Protein AF-W7DM96-F1 (afdb_monomer_lite)

Organism: NCBI:txid1265822

Sequence (46 aa):
MNWYEVIKNYYKAGYYSYENVLRFVQLKKITTEQADEIVSSKNEAG

Structure (mmCIF, N/CA/C/O backbone):
data_AF-W7DM96-F1
#
_entry.id   AF-W7DM96-F1
#
loop_
_atom_site.group_PDB
_atom_site.id
_atom_site.type_symbol
_atom_site.label_atom_id
_atom_site.label_alt_id
_atom_site.label_comp_id
_atom_site.label_asym_id
_atom_site.label_entity_id
_atom_site.label_seq_id
_atom_site.pdbx_PDB_ins_code
_atom_site.Cartn_x
_atom_site.Cartn_y
_atom_site.Cartn_z
_atom_site.occupancy
_atom_site.B_iso_or_equiv
_atom_site.auth_seq_id
_atom_site.auth_comp_id
_atom_site.auth_asym_id
_atom_site.auth_atom_id
_atom_site.pdbx_PDB_model_num
ATOM 1 N N . MET A 1 1 ? 3.879 -15.848 4.423 1.00 73.31 1 MET A N 1
ATOM 2 C CA . MET A 1 1 ? 4.351 -15.002 3.304 1.00 73.31 1 MET A CA 1
ATOM 3 C C . MET A 1 1 ? 4.147 -13.550 3.698 1.00 73.31 1 MET A C 1
ATOM 5 O O . MET A 1 1 ? 3.023 -13.205 4.044 1.00 73.31 1 MET A O 1
ATOM 9 N N . ASN A 1 2 ? 5.206 -12.737 3.712 1.00 90.31 2 ASN A N 1
ATOM 10 C CA . ASN A 1 2 ? 5.111 -11.327 4.090 1.00 90.31 2 ASN A CA 1
ATOM 11 C C . ASN A 1 2 ? 4.768 -10.476 2.859 1.00 90.31 2 ASN A C 1
ATOM 13 O O . ASN A 1 2 ? 5.646 -10.092 2.088 1.00 90.31 2 ASN A O 1
ATOM 17 N N . TRP A 1 3 ? 3.473 -10.245 2.633 1.00 93.69 3 TRP A N 1
ATOM 18 C CA . TRP A 1 3 ? 2.992 -9.499 1.467 1.00 93.69 3 TRP A CA 1
ATOM 19 C C . TRP A 1 3 ? 3.538 -8.078 1.416 1.00 93.69 3 TRP A C 1
ATOM 21 O O . TRP A 1 3 ? 3.866 -7.601 0.336 1.00 93.69 3 TRP A O 1
ATOM 31 N N . TYR A 1 4 ? 3.694 -7.437 2.569 1.00 94.62 4 TYR A N 1
ATOM 32 C CA . TYR A 1 4 ? 4.224 -6.086 2.661 1.00 94.62 4 TYR A CA 1
ATOM 33 C C . TYR A 1 4 ? 5.647 -5.980 2.085 1.00 94.62 4 TYR A C 1
ATOM 35 O O . TYR A 1 4 ? 5.875 -5.168 1.192 1.00 94.62 4 TYR A O 1
ATOM 43 N N . GLU A 1 5 ? 6.577 -6.851 2.492 1.00 94.88 5 GLU A N 1
ATOM 44 C CA . GLU A 1 5 ? 7.955 -6.834 1.967 1.00 94.88 5 GLU A CA 1
ATOM 45 C C . GLU A 1 5 ? 8.018 -7.163 0.472 1.00 94.88 5 GLU A C 1
ATOM 47 O O . GLU A 1 5 ? 8.771 -6.539 -0.280 1.00 94.88 5 GLU A O 1
ATOM 52 N N . VAL A 1 6 ? 7.194 -8.114 0.023 1.00 95.25 6 VAL A N 1
ATOM 53 C CA . VAL A 1 6 ? 7.092 -8.459 -1.399 1.00 95.25 6 VAL A CA 1
ATOM 54 C C . VAL A 1 6 ? 6.614 -7.243 -2.192 1.00 95.25 6 VAL A C 1
ATOM 56 O O . VAL A 1 6 ? 7.293 -6.806 -3.114 1.00 95.25 6 VAL A O 1
ATOM 59 N N . ILE A 1 7 ? 5.490 -6.636 -1.819 1.00 94.69 7 ILE A N 1
ATOM 60 C CA . ILE A 1 7 ? 4.925 -5.497 -2.555 1.00 94.69 7 ILE A CA 1
ATOM 61 C C . ILE A 1 7 ? 5.885 -4.300 -2.520 1.00 94.69 7 ILE A C 1
ATOM 63 O O . ILE A 1 7 ? 6.082 -3.669 -3.558 1.00 94.69 7 ILE A O 1
ATOM 67 N N . LYS A 1 8 ? 6.551 -4.041 -1.384 1.00 94.50 8 LYS A N 1
ATOM 68 C CA . LYS A 1 8 ? 7.565 -2.983 -1.243 1.00 94.50 8 LYS A CA 1
ATOM 69 C C . LYS A 1 8 ? 8.713 -3.154 -2.236 1.00 94.50 8 LYS A C 1
ATOM 71 O O . LYS A 1 8 ? 9.052 -2.206 -2.940 1.00 94.50 8 LYS A O 1
ATOM 76 N N . ASN A 1 9 ? 9.278 -4.357 -2.339 1.00 94.38 9 ASN A N 1
ATOM 77 C CA . ASN A 1 9 ? 10.375 -4.639 -3.270 1.00 94.38 9 ASN A CA 1
ATOM 78 C C . ASN A 1 9 ? 9.949 -4.490 -4.734 1.00 94.38 9 ASN A C 1
ATOM 80 O O . ASN A 1 9 ? 10.652 -3.855 -5.517 1.00 94.38 9 ASN A O 1
ATOM 84 N N . TYR A 1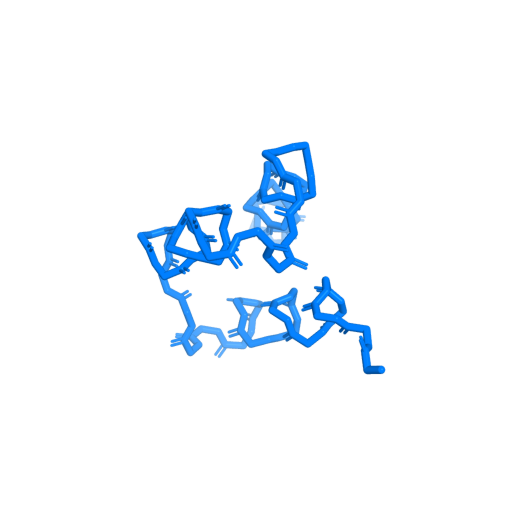 10 ? 8.779 -5.014 -5.103 1.00 94.38 10 TYR A N 1
ATOM 85 C CA . TYR A 1 10 ? 8.277 -4.907 -6.474 1.00 94.38 10 TYR A CA 1
ATOM 86 C C . TYR A 1 10 ? 7.894 -3.466 -6.849 1.00 94.38 10 TYR A C 1
ATOM 88 O O . TYR A 1 10 ? 8.122 -3.049 -7.983 1.00 94.38 10 TYR A O 1
ATOM 96 N N . TYR A 1 11 ? 7.362 -2.682 -5.907 1.00 94.12 11 TYR A N 1
ATOM 97 C CA . TYR A 1 11 ? 7.078 -1.261 -6.112 1.00 94.12 11 TYR A CA 1
ATOM 98 C C . TYR A 1 11 ? 8.364 -0.441 -6.293 1.00 94.12 11 TYR A C 1
ATOM 100 O O . TYR A 1 11 ? 8.467 0.343 -7.240 1.00 94.12 11 TYR A O 1
ATOM 108 N N . LYS A 1 12 ? 9.381 -0.674 -5.448 1.00 92.31 12 LYS A N 1
ATOM 109 C CA . LYS A 1 12 ? 10.708 -0.043 -5.575 1.00 92.31 12 LYS A CA 1
ATOM 110 C C . LYS A 1 12 ? 11.403 -0.398 -6.888 1.00 92.31 12 LYS A C 1
ATOM 112 O O . LYS A 1 12 ? 11.995 0.472 -7.513 1.00 92.31 12 LYS A O 1
ATOM 117 N N . ALA A 1 13 ? 11.280 -1.644 -7.337 1.00 92.75 13 ALA A N 1
ATOM 118 C CA . ALA A 1 13 ? 11.824 -2.095 -8.615 1.00 92.75 13 ALA A CA 1
ATOM 119 C C . ALA A 1 13 ? 10.994 -1.650 -9.840 1.00 92.75 13 ALA A C 1
ATOM 121 O O . ALA A 1 13 ? 11.359 -1.963 -10.969 1.00 92.75 13 ALA A O 1
ATOM 122 N N . GLY A 1 14 ? 9.887 -0.920 -9.643 1.00 92.75 14 GLY A N 1
ATOM 123 C CA . GLY A 1 14 ? 9.070 -0.365 -10.726 1.00 92.75 14 GLY A CA 1
ATOM 124 C C . GLY A 1 14 ? 8.069 -1.337 -11.357 1.00 92.75 14 GLY A C 1
ATOM 125 O O . GLY A 1 14 ? 7.384 -0.959 -12.302 1.00 92.75 14 GLY A O 1
ATOM 126 N N . TYR A 1 15 ? 7.930 -2.556 -10.828 1.00 94.50 15 TYR A N 1
ATOM 127 C CA . TYR A 1 15 ? 6.947 -3.536 -11.310 1.00 94.50 15 TYR A CA 1
ATOM 128 C C . TYR A 1 15 ? 5.513 -3.192 -10.899 1.00 94.50 15 TYR A C 1
ATOM 130 O O . TYR A 1 15 ? 4.561 -3.582 -11.574 1.00 94.50 15 TYR A O 1
ATOM 138 N N . TYR A 1 16 ? 5.343 -2.476 -9.786 1.00 94.19 16 TYR A N 1
ATOM 139 C CA . TYR A 1 16 ? 4.037 -2.030 -9.311 1.00 94.19 16 TYR A CA 1
ATOM 140 C C . TYR A 1 16 ? 3.900 -0.510 -9.387 1.00 94.19 16 TYR A C 1
ATOM 142 O O . TYR A 1 16 ? 4.798 0.232 -8.997 1.00 94.19 16 TYR A O 1
ATOM 150 N N . SER A 1 17 ? 2.743 -0.058 -9.875 1.00 93.88 17 SER A N 1
ATOM 151 C CA . SER A 1 17 ? 2.274 1.320 -9.752 1.00 93.88 17 SER A CA 1
ATOM 152 C C . SER A 1 17 ? 1.556 1.526 -8.415 1.00 93.88 17 SER A C 1
ATOM 154 O O . SER A 1 17 ? 1.249 0.568 -7.701 1.00 93.88 17 SER A O 1
ATOM 156 N N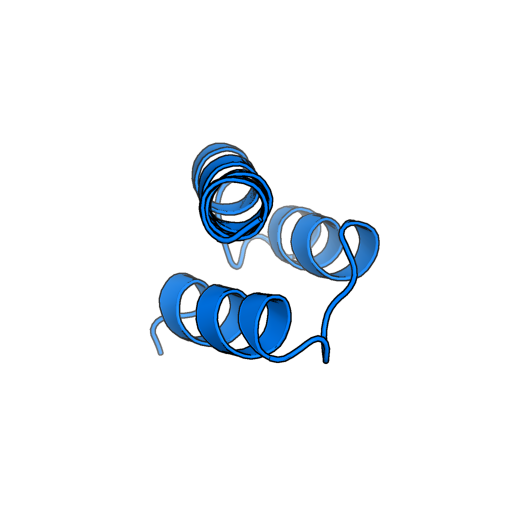 . TYR A 1 18 ? 1.244 2.782 -8.094 1.00 92.31 18 TYR A N 1
ATOM 157 C CA . TYR A 1 18 ? 0.420 3.138 -6.936 1.00 92.31 18 TYR A CA 1
ATOM 158 C C . TYR A 1 18 ? -0.913 2.365 -6.910 1.00 92.31 18 TYR A C 1
ATOM 160 O O . TYR A 1 18 ? -1.300 1.802 -5.888 1.00 92.31 18 TYR A O 1
ATOM 168 N N . GLU A 1 19 ? -1.572 2.248 -8.065 1.00 94.94 19 GLU A N 1
ATOM 169 C CA . GLU A 1 19 ? -2.837 1.520 -8.218 1.00 94.94 19 GLU A CA 1
ATOM 170 C C . GLU A 1 19 ? -2.695 0.027 -7.890 1.00 94.94 19 GLU A C 1
ATOM 172 O O . GLU A 1 19 ? -3.573 -0.562 -7.253 1.00 94.94 19 GLU A O 1
ATOM 177 N N . ASN A 1 20 ? -1.564 -0.585 -8.263 1.00 95.25 20 ASN A N 1
ATOM 178 C CA . ASN A 1 20 ? -1.272 -1.972 -7.906 1.00 95.25 20 ASN A CA 1
ATOM 179 C C . ASN A 1 20 ? -1.124 -2.128 -6.387 1.00 95.25 20 ASN A C 1
ATOM 181 O O . ASN A 1 20 ? -1.703 -3.055 -5.823 1.00 95.25 20 ASN A O 1
ATOM 185 N N . VAL A 1 21 ? -0.423 -1.207 -5.711 1.00 94.94 21 VAL A N 1
ATOM 186 C CA . VAL A 1 21 ? -0.279 -1.215 -4.242 1.00 94.94 21 VAL A CA 1
ATOM 187 C C . VAL A 1 21 ? -1.647 -1.104 -3.555 1.00 94.94 21 VAL A C 1
ATOM 189 O O . VAL A 1 21 ? -1.959 -1.907 -2.674 1.00 94.94 21 VAL A O 1
ATOM 192 N N . LEU A 1 22 ? -2.513 -0.194 -4.012 1.00 95.44 22 LEU A N 1
ATOM 193 C CA . LEU A 1 22 ? -3.871 -0.042 -3.473 1.00 95.44 22 LEU A CA 1
ATOM 194 C C . LEU A 1 22 ? -4.747 -1.284 -3.674 1.00 95.44 22 LEU A C 1
ATOM 196 O O . LEU A 1 22 ? -5.561 -1.624 -2.811 1.00 95.44 22 LEU A O 1
ATOM 200 N N . ARG A 1 23 ? -4.571 -2.015 -4.777 1.00 96.50 23 ARG A N 1
ATOM 201 C CA . ARG A 1 23 ? -5.307 -3.264 -5.008 1.00 96.50 23 ARG A CA 1
ATOM 202 C C . ARG A 1 23 ? -4.995 -4.316 -3.941 1.00 96.50 23 ARG A C 1
ATOM 204 O O . ARG A 1 23 ? -5.885 -5.064 -3.540 1.00 96.50 23 ARG A O 1
ATOM 211 N N . PHE A 1 24 ? -3.771 -4.344 -3.413 1.00 95.69 24 PHE A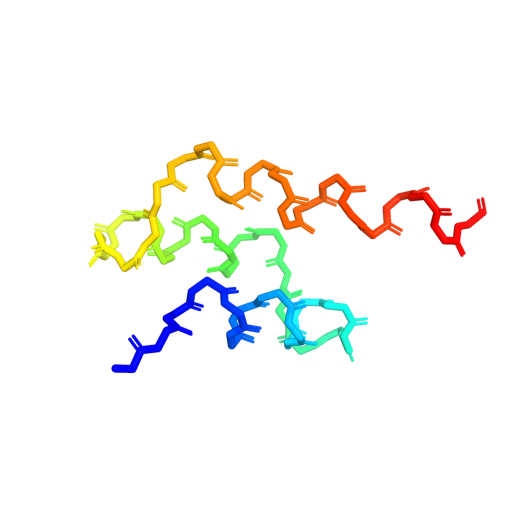 N 1
ATOM 212 C CA . PHE A 1 24 ? -3.413 -5.243 -2.312 1.00 95.69 24 PHE A CA 1
ATOM 213 C C . PHE A 1 24 ? -4.069 -4.861 -0.976 1.00 95.69 24 PHE A C 1
ATOM 215 O O . PHE A 1 24 ? -4.317 -5.753 -0.159 1.00 95.69 24 PHE A O 1
ATOM 222 N N . VAL A 1 25 ? -4.431 -3.588 -0.782 1.00 96.62 25 VAL A N 1
ATOM 223 C CA . VAL A 1 25 ? -5.262 -3.139 0.351 1.00 96.62 25 VAL A CA 1
ATOM 224 C C . VAL A 1 25 ? -6.684 -3.683 0.212 1.00 96.62 25 VAL A C 1
ATOM 226 O O . VAL A 1 25 ? -7.214 -4.281 1.147 1.00 96.62 25 VAL A O 1
ATOM 229 N N . GLN A 1 26 ? -7.283 -3.574 -0.980 1.00 96.56 26 GLN A N 1
ATOM 230 C CA . GLN A 1 26 ? -8.628 -4.111 -1.253 1.00 96.56 26 GLN A CA 1
ATOM 231 C C . GLN A 1 26 ? -8.696 -5.633 -1.059 1.00 96.56 26 GLN A C 1
ATOM 233 O O . GLN A 1 26 ? -9.678 -6.164 -0.542 1.00 96.56 26 GLN A O 1
ATOM 238 N N . LEU A 1 27 ? -7.620 -6.337 -1.420 1.00 96.25 27 LEU A N 1
ATOM 239 C CA . LEU A 1 27 ? -7.469 -7.781 -1.221 1.00 96.25 27 LEU A CA 1
ATOM 240 C C . LEU A 1 27 ? -7.098 -8.172 0.222 1.00 96.25 27 LEU A C 1
ATOM 242 O O . LEU A 1 27 ? -6.851 -9.356 0.482 1.00 96.25 27 LEU A O 1
ATOM 246 N N . LYS A 1 28 ? -7.034 -7.202 1.146 1.00 95.44 28 LYS A N 1
ATOM 247 C CA . LYS A 1 28 ? -6.656 -7.373 2.558 1.00 95.44 28 LYS A CA 1
ATOM 248 C C . LYS A 1 28 ? -5.308 -8.084 2.739 1.00 95.44 28 LYS A C 1
ATOM 250 O O . LYS A 1 28 ? -5.128 -8.855 3.679 1.00 95.44 28 LYS A O 1
ATOM 255 N N . LYS A 1 29 ? -4.371 -7.881 1.804 1.00 95.81 29 LYS A N 1
ATOM 256 C CA . LYS A 1 29 ? -3.007 -8.437 1.876 1.00 95.81 29 LYS A CA 1
ATOM 257 C C . LYS A 1 29 ? -2.069 -7.543 2.676 1.00 95.81 29 LYS A C 1
ATOM 259 O O . LYS A 1 29 ? -1.144 -8.056 3.297 1.00 95.81 29 LYS A O 1
ATOM 264 N N . ILE A 1 30 ? -2.331 -6.240 2.650 1.00 96.25 30 ILE A N 1
ATOM 265 C CA . ILE A 1 30 ? -1.648 -5.201 3.422 1.00 96.25 30 ILE A CA 1
ATOM 266 C C . ILE A 1 30 ? -2.680 -4.206 3.953 1.00 96.25 30 ILE A C 1
ATOM 268 O O . ILE A 1 30 ? -3.808 -4.151 3.454 1.00 96.25 30 ILE A O 1
ATOM 272 N N . THR A 1 31 ? -2.302 -3.422 4.957 1.00 96.50 31 THR A N 1
ATOM 273 C CA . THR A 1 31 ? -3.119 -2.306 5.449 1.00 96.50 31 THR A CA 1
ATOM 274 C C . THR A 1 31 ? -2.922 -1.056 4.592 1.00 96.50 31 THR A C 1
ATOM 276 O O . THR A 1 31 ? -1.951 -0.936 3.845 1.00 96.50 31 THR A O 1
ATOM 279 N N . THR A 1 32 ? -3.839 -0.096 4.716 1.00 95.31 32 THR A N 1
ATOM 280 C CA . THR A 1 32 ? -3.695 1.223 4.083 1.00 95.31 32 THR A CA 1
ATOM 281 C C . THR A 1 32 ? -2.423 1.937 4.546 1.00 95.31 32 THR A C 1
ATOM 283 O O . THR A 1 32 ? -1.742 2.546 3.735 1.00 95.31 32 THR A O 1
ATOM 286 N N . GLU A 1 33 ? -2.063 1.798 5.823 1.00 95.62 33 GLU A N 1
ATOM 287 C CA . GLU A 1 33 ? -0.847 2.380 6.409 1.00 95.62 33 GLU A CA 1
ATOM 288 C C . GLU A 1 33 ? 0.425 1.774 5.793 1.00 95.62 33 GLU A C 1
ATOM 290 O O . GLU A 1 33 ? 1.347 2.481 5.402 1.00 95.62 33 GLU A O 1
ATOM 295 N N . GLN A 1 34 ? 0.428 0.455 5.586 1.00 95.00 34 GLN A N 1
ATOM 296 C CA . GLN A 1 34 ? 1.502 -0.240 4.879 1.00 95.00 34 GLN A CA 1
ATOM 297 C C . GLN A 1 34 ? 1.613 0.180 3.409 1.00 95.00 34 GLN A C 1
ATOM 299 O O . GLN A 1 34 ? 2.719 0.287 2.884 1.00 95.00 34 GLN A O 1
ATOM 304 N N . ALA A 1 35 ? 0.485 0.399 2.732 1.00 95.44 35 ALA A N 1
ATOM 305 C CA . ALA A 1 35 ? 0.475 0.908 1.365 1.00 95.44 35 ALA A CA 1
ATOM 306 C C . ALA A 1 35 ? 1.049 2.328 1.285 1.00 95.44 35 ALA A C 1
ATOM 308 O O . ALA A 1 35 ? 1.862 2.590 0.400 1.00 95.44 35 ALA A O 1
ATOM 309 N N . ASP A 1 36 ? 0.672 3.208 2.214 1.00 94.94 36 ASP A N 1
ATOM 310 C CA . ASP A 1 36 ? 1.207 4.568 2.300 1.00 94.94 36 ASP A CA 1
ATOM 311 C C . ASP A 1 36 ? 2.726 4.553 2.494 1.00 94.94 36 ASP A C 1
ATOM 313 O O . ASP A 1 36 ? 3.460 5.183 1.733 1.00 94.94 36 ASP A O 1
ATOM 317 N N . GLU A 1 37 ? 3.222 3.715 3.406 1.00 94.38 37 GLU A N 1
ATOM 318 C CA . GLU A 1 37 ? 4.657 3.598 3.649 1.00 94.38 37 GLU A CA 1
ATOM 319 C C . GLU A 1 37 ? 5.421 3.077 2.419 1.00 94.38 37 GLU A C 1
ATOM 321 O O . GLU A 1 37 ? 6.510 3.562 2.101 1.00 94.38 37 GLU A O 1
ATOM 326 N N . ILE A 1 38 ? 4.856 2.111 1.683 1.00 93.62 38 ILE A N 1
ATOM 327 C CA . ILE A 1 38 ? 5.445 1.595 0.435 1.00 93.62 38 ILE A CA 1
ATOM 328 C C . ILE A 1 38 ? 5.562 2.708 -0.609 1.00 93.62 38 ILE A C 1
ATOM 330 O O . ILE A 1 38 ? 6.592 2.817 -1.281 1.00 93.62 38 ILE A O 1
ATOM 334 N N . VAL A 1 39 ? 4.517 3.520 -0.744 1.00 91.44 39 VAL A N 1
ATOM 335 C CA . VAL A 1 39 ? 4.436 4.595 -1.736 1.00 91.44 39 VAL A CA 1
ATOM 336 C C . VAL A 1 39 ? 5.380 5.738 -1.367 1.00 91.44 39 VAL A C 1
ATOM 338 O O . VAL A 1 39 ? 6.151 6.179 -2.222 1.00 91.44 39 VAL A O 1
ATOM 341 N N . SER A 1 40 ? 5.402 6.132 -0.093 1.00 90.25 40 SER A N 1
ATOM 342 C CA . SER A 1 40 ? 6.302 7.147 0.463 1.00 90.25 40 SER A CA 1
ATOM 343 C C . SER A 1 40 ? 7.775 6.728 0.377 1.00 90.25 40 SER A C 1
ATOM 345 O O . SER A 1 40 ? 8.622 7.536 0.002 1.00 90.25 40 SER A O 1
ATOM 347 N N . SER A 1 41 ? 8.083 5.437 0.564 1.00 80.12 41 SER A N 1
ATOM 348 C CA . SER A 1 41 ? 9.447 4.878 0.471 1.00 80.12 41 SER A CA 1
ATOM 349 C C . SER A 1 41 ? 10.120 5.030 -0.904 1.00 80.12 41 SER A C 1
ATOM 351 O O . SER A 1 41 ? 11.310 4.732 -1.025 1.00 80.12 41 SER A O 1
ATOM 353 N N 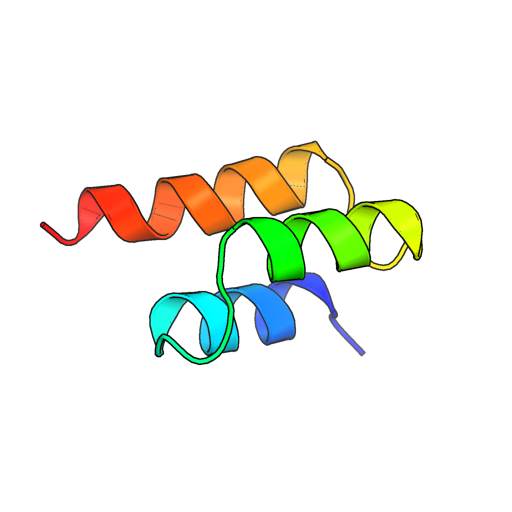. LYS A 1 42 ? 9.383 5.386 -1.964 1.00 70.62 42 LYS A N 1
ATOM 354 C CA . LYS A 1 42 ? 9.946 5.625 -3.306 1.00 70.62 42 LYS A CA 1
ATOM 355 C C . LYS A 1 42 ? 10.332 7.091 -3.522 1.00 70.62 42 LYS A C 1
ATOM 357 O O . LYS A 1 42 ? 11.214 7.353 -4.332 1.00 70.62 42 LYS A O 1
ATOM 362 N N . ASN A 1 43 ? 9.716 8.018 -2.788 1.00 60.50 43 ASN A N 1
ATOM 363 C CA . ASN A 1 43 ? 9.959 9.452 -2.941 1.0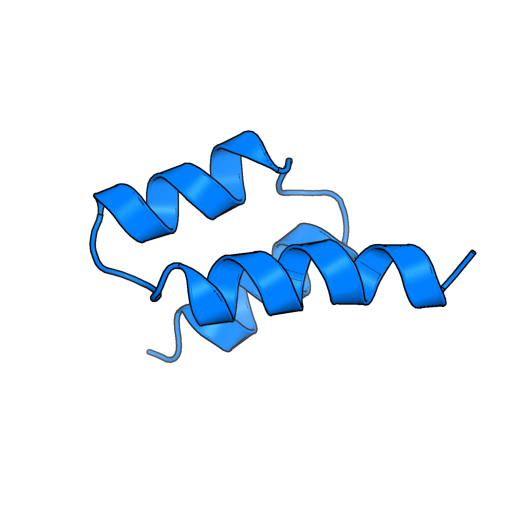0 60.50 43 ASN A CA 1
ATOM 364 C C . ASN A 1 43 ? 11.208 9.944 -2.188 1.00 60.50 43 ASN A C 1
ATOM 366 O O . ASN A 1 43 ? 11.711 11.006 -2.521 1.00 60.50 43 ASN A O 1
ATOM 370 N N . GLU A 1 44 ? 11.749 9.181 -1.230 1.00 56.50 44 GLU A N 1
ATOM 371 C CA . GLU A 1 44 ? 13.006 9.524 -0.531 1.00 56.50 44 GLU A CA 1
ATOM 372 C C . GLU A 1 44 ? 14.287 9.114 -1.287 1.00 56.50 44 GLU A C 1
ATOM 374 O O . GLU A 1 44 ? 15.392 9.372 -0.820 1.00 56.50 44 GLU A O 1
ATOM 379 N N . ALA A 1 45 ? 14.166 8.462 -2.449 1.00 51.47 45 ALA A N 1
ATOM 380 C CA . ALA A 1 45 ? 15.305 8.049 -3.279 1.00 51.47 45 ALA A CA 1
ATOM 381 C C . ALA A 1 45 ? 15.536 8.957 -4.5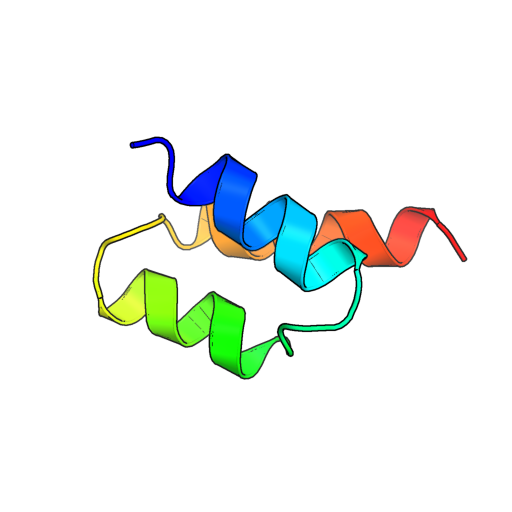08 1.00 51.47 45 ALA A C 1
ATOM 383 O O . ALA A 1 45 ? 16.271 8.559 -5.415 1.00 51.47 45 ALA A O 1
ATOM 384 N N . GLY A 1 46 ? 14.885 10.125 -4.559 1.00 44.22 46 GLY A N 1
ATOM 385 C CA . GLY A 1 46 ? 14.979 11.112 -5.642 1.00 44.22 46 GLY A CA 1
ATOM 386 C C . GLY A 1 46 ? 15.588 12.427 -5.186 1.00 44.22 46 GLY A C 1
ATOM 387 O O . GLY A 1 46 ? 15.262 12.855 -4.059 1.00 44.22 46 GLY A O 1
#

InterPro domains:
  IPR010022 Protein of unknown function XkdX [PF09693] (4-39)
  IPR010022 Protein of unknown function XkdX [TIGR01669] (1-41)

Foldseek 3Di:
DQLLVVVLVCVLVVVDDLVRLVVCCVVVSDPPVSSVCSVVVNVVVD

Secondary structure (DSSP, 8-state):
--HHHHHHHHHHTTS--HHHHHHHHHTTSS-HHHHHHHHHHHHTT-

Radius of gyration: 9.53 Å; chains: 1; bounding box: 24×26×18 Å

pLDDT: mean 89.62, std 12.52, range [44.22, 96.62]